Protein AF-A0A355RWE9-F1 (afdb_monomer_lite)

Structure (mmCIF, N/CA/C/O backbone):
data_AF-A0A355RWE9-F1
#
_entry.id   AF-A0A355RWE9-F1
#
loop_
_atom_site.group_PDB
_atom_site.id
_atom_site.type_symbol
_atom_site.label_atom_id
_atom_site.label_alt_id
_atom_site.label_comp_id
_atom_site.label_asym_id
_atom_site.label_entity_id
_atom_site.label_seq_id
_atom_site.pdbx_PDB_ins_code
_atom_site.Cartn_x
_atom_site.Cartn_y
_atom_site.Cartn_z
_atom_site.occupancy
_atom_site.B_iso_or_equiv
_atom_site.auth_seq_id
_atom_site.auth_comp_id
_atom_site.auth_asym_id
_atom_site.auth_atom_id
_atom_site.pdbx_PDB_model_num
ATOM 1 N N . GLN A 1 1 ? -22.982 4.321 37.947 1.00 62.34 1 GLN A N 1
ATOM 2 C CA . GLN A 1 1 ? -22.614 5.176 36.801 1.00 62.34 1 GLN A CA 1
ATOM 3 C C . GLN A 1 1 ? -21.480 4.462 36.087 1.00 62.34 1 GLN A C 1
ATOM 5 O O . GLN A 1 1 ? -20.510 4.144 36.759 1.00 62.34 1 GLN A O 1
ATOM 10 N N . ASN A 1 2 ? -21.630 4.118 34.805 1.00 77.31 2 ASN A N 1
ATOM 11 C CA . ASN A 1 2 ? -20.510 3.572 34.035 1.00 77.31 2 ASN A CA 1
ATOM 12 C C . ASN A 1 2 ? -19.628 4.742 33.601 1.00 77.31 2 ASN A C 1
ATOM 14 O O . ASN A 1 2 ? -20.087 5.610 32.865 1.00 77.31 2 ASN A O 1
ATOM 18 N N . GLU A 1 3 ? -18.401 4.775 34.104 1.00 88.25 3 GLU A N 1
ATOM 19 C CA . GLU A 1 3 ? -17.363 5.699 33.659 1.00 88.25 3 GLU A CA 1
ATOM 20 C C . GLU A 1 3 ? -16.560 5.011 32.543 1.00 88.25 3 GLU A C 1
ATOM 22 O O . GLU A 1 3 ? -16.164 3.854 32.691 1.00 88.25 3 GLU A O 1
ATOM 27 N N . GLU A 1 4 ? -16.338 5.702 31.426 1.00 90.19 4 GLU A N 1
ATOM 28 C CA . GLU A 1 4 ? -15.515 5.231 30.307 1.00 90.19 4 GLU A CA 1
ATOM 29 C C . GLU A 1 4 ? -14.247 6.087 30.213 1.00 90.19 4 GLU A C 1
ATOM 31 O O . GLU A 1 4 ? -14.297 7.307 30.386 1.00 90.19 4 GLU A O 1
ATOM 36 N N . LYS A 1 5 ? -13.099 5.452 29.948 1.00 91.44 5 LYS A N 1
ATOM 37 C CA . LYS A 1 5 ? -11.810 6.128 29.751 1.00 91.44 5 LYS A CA 1
ATOM 38 C C . LYS A 1 5 ? -11.164 5.652 28.459 1.00 91.44 5 LYS A C 1
ATOM 40 O O . LYS A 1 5 ? -11.049 4.452 28.230 1.00 91.44 5 LYS A O 1
ATOM 45 N N . VAL A 1 6 ? -10.687 6.603 27.661 1.00 90.81 6 VAL A N 1
ATOM 46 C CA . VAL A 1 6 ? -9.938 6.345 26.427 1.00 90.81 6 VAL A CA 1
ATOM 47 C C . VAL A 1 6 ? -8.463 6.626 26.681 1.00 90.81 6 VAL A C 1
ATOM 49 O O . VAL A 1 6 ? -8.103 7.696 27.169 1.00 90.81 6 VAL A O 1
ATOM 52 N N . ILE A 1 7 ? -7.610 5.659 26.352 1.00 92.00 7 ILE A N 1
ATOM 53 C CA . ILE A 1 7 ? -6.153 5.775 26.455 1.00 92.00 7 ILE A CA 1
ATOM 54 C C . ILE A 1 7 ? -5.575 5.621 25.053 1.00 92.00 7 ILE A C 1
ATOM 56 O O . ILE A 1 7 ? -5.914 4.678 24.340 1.00 92.00 7 ILE A O 1
ATOM 60 N N . VAL A 1 8 ? -4.693 6.541 24.665 1.00 91.81 8 VAL A N 1
ATOM 61 C CA . VAL A 1 8 ? -4.030 6.534 23.359 1.00 91.81 8 VAL A CA 1
ATOM 62 C C . VAL A 1 8 ? -2.549 6.240 23.549 1.00 91.81 8 VAL A C 1
ATOM 64 O O . VAL A 1 8 ? -1.860 6.938 24.292 1.00 91.81 8 VAL A O 1
ATOM 67 N N . PHE A 1 9 ? -2.055 5.244 22.818 1.00 91.75 9 PHE A N 1
ATOM 68 C CA . PHE A 1 9 ? -0.630 4.978 22.650 1.00 91.75 9 PHE A CA 1
ATOM 69 C C . PHE A 1 9 ? -0.223 5.379 21.233 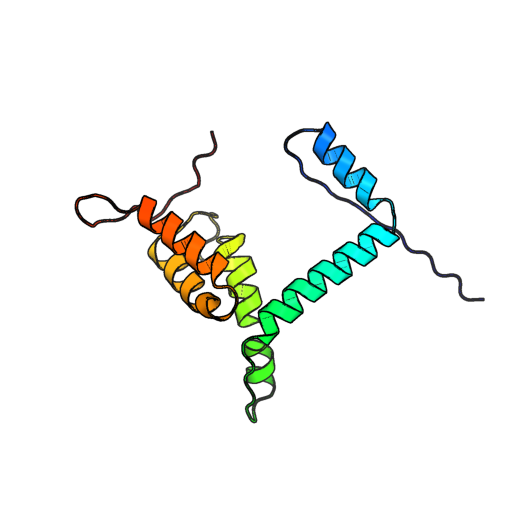1.00 91.75 9 PHE A C 1
ATOM 71 O O . PHE A 1 9 ? -0.932 5.068 20.276 1.00 91.75 9 PHE A O 1
ATOM 78 N N . THR A 1 10 ? 0.901 6.081 21.094 1.00 91.88 10 THR A N 1
ATOM 79 C CA . THR A 1 10 ? 1.401 6.550 19.796 1.00 91.88 10 THR A CA 1
ATOM 80 C C . THR A 1 10 ? 2.812 6.035 19.558 1.00 91.88 10 THR A C 1
ATOM 82 O O . THR A 1 10 ? 3.631 5.985 20.473 1.00 91.88 10 THR A O 1
ATOM 85 N N . ILE A 1 11 ? 3.071 5.640 18.316 1.00 93.44 11 ILE A N 1
ATOM 86 C CA . ILE A 1 11 ? 4.399 5.339 17.784 1.00 93.44 11 ILE A CA 1
ATOM 87 C C . ILE A 1 11 ? 4.518 6.178 16.514 1.00 93.44 11 ILE A C 1
ATOM 89 O O . ILE A 1 11 ? 3.585 6.197 15.707 1.00 93.44 11 ILE A O 1
ATOM 93 N N . SER A 1 12 ? 5.619 6.905 16.361 1.00 94.31 12 SER A N 1
ATOM 94 C CA . SER A 1 12 ? 5.852 7.788 15.221 1.00 94.31 12 SER A CA 1
ATOM 95 C C . SER A 1 12 ? 7.229 7.559 14.614 1.00 94.31 12 SER A C 1
ATOM 97 O O . SER A 1 12 ? 8.181 7.185 15.294 1.00 94.31 12 SER A O 1
ATOM 99 N N . GLU A 1 13 ? 7.308 7.818 13.316 1.00 94.88 13 GLU A N 1
ATOM 100 C CA . GLU A 1 13 ? 8.525 7.825 12.516 1.00 94.88 13 GLU A CA 1
ATOM 101 C C . GLU A 1 13 ? 8.575 9.165 11.775 1.00 94.88 13 GLU A C 1
ATOM 103 O O . GLU A 1 13 ? 7.540 9.678 11.339 1.00 94.88 13 GLU A O 1
ATOM 108 N N . GLY A 1 14 ? 9.760 9.757 11.680 1.00 94.44 14 GLY A N 1
ATOM 109 C CA . GLY A 1 14 ? 10.005 11.020 10.995 1.00 94.44 14 GLY A CA 1
ATOM 110 C C . GLY A 1 14 ? 11.438 11.063 10.480 1.00 94.44 14 GLY A C 1
ATOM 111 O O . GLY A 1 14 ? 12.258 10.232 10.863 1.00 94.44 14 GLY A O 1
ATOM 112 N N . GLU A 1 15 ? 11.736 12.031 9.619 1.00 95.00 15 GLU A N 1
ATOM 113 C CA . GLU A 1 15 ? 13.079 12.221 9.048 1.00 95.00 15 GLU A CA 1
ATOM 114 C C . GLU A 1 15 ? 14.131 12.543 10.126 1.00 95.00 15 GLU A C 1
ATOM 116 O O . GLU A 1 15 ? 15.318 12.287 9.946 1.00 95.00 15 GLU A O 1
ATOM 121 N N . ASP A 1 16 ? 13.686 13.088 11.261 1.00 96.75 16 ASP A N 1
ATOM 122 C CA . ASP A 1 16 ? 14.499 13.409 12.427 1.00 96.75 16 ASP A CA 1
ATOM 123 C C . ASP A 1 16 ? 13.694 13.278 13.738 1.00 96.75 16 ASP A C 1
ATOM 125 O O . ASP A 1 16 ? 12.470 13.109 13.755 1.00 96.75 16 ASP A O 1
ATOM 129 N N . GLU A 1 17 ? 14.381 13.386 14.877 1.00 96.88 17 GLU A N 1
ATOM 130 C CA . GLU A 1 17 ? 13.757 13.301 16.205 1.00 96.88 17 GLU A CA 1
ATOM 131 C C . GLU A 1 17 ? 12.666 14.365 16.407 1.00 96.88 17 GLU A C 1
ATOM 133 O O . GLU A 1 17 ? 11.637 14.118 17.046 1.00 96.88 17 GLU A O 1
ATOM 138 N N . LYS A 1 18 ? 12.865 15.559 15.838 1.00 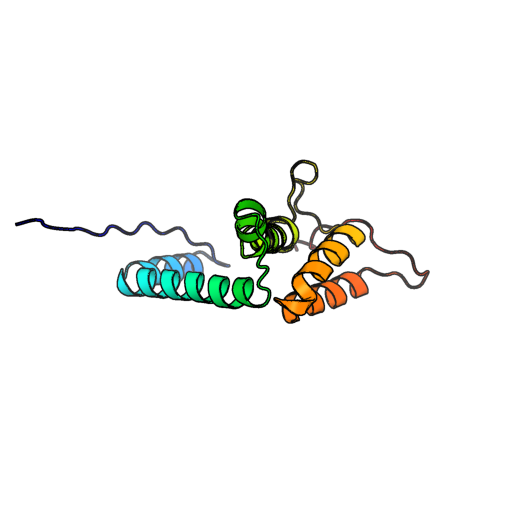97.44 18 LYS A N 1
ATOM 139 C CA . LYS A 1 18 ? 11.949 16.689 15.989 1.00 97.44 18 LYS A CA 1
ATOM 140 C C . LYS A 1 18 ? 10.619 16.424 15.283 1.00 97.44 18 LYS A C 1
ATOM 142 O O . LYS A 1 18 ? 9.561 16.668 15.866 1.00 97.44 18 LYS A O 1
ATOM 147 N N . SER A 1 19 ? 10.656 15.923 14.054 1.00 96.69 19 SER A N 1
ATOM 148 C CA . SER A 1 19 ? 9.480 15.569 13.256 1.00 96.69 19 SER A CA 1
ATOM 149 C C . SER A 1 19 ? 8.752 14.354 13.832 1.00 96.69 19 SER A C 1
ATOM 151 O O . SER A 1 19 ? 7.526 14.399 13.975 1.00 96.69 19 SER A O 1
ATOM 153 N N . ALA A 1 20 ? 9.483 13.327 14.278 1.00 96.38 20 ALA A N 1
ATOM 154 C CA . ALA A 1 20 ? 8.903 12.181 14.978 1.00 96.38 20 ALA A CA 1
ATOM 155 C C . ALA A 1 20 ? 8.185 12.611 16.273 1.00 96.38 20 ALA A C 1
ATOM 157 O O . ALA A 1 20 ? 7.036 12.224 16.515 1.00 96.38 20 ALA A O 1
ATOM 158 N N . SER A 1 21 ? 8.810 13.480 17.073 1.00 95.75 21 SER A N 1
ATOM 159 C CA . SER A 1 21 ? 8.220 14.018 18.306 1.00 95.75 21 SER A CA 1
ATOM 160 C C . SER A 1 21 ? 6.992 14.885 18.031 1.00 95.75 21 SER A C 1
ATOM 162 O O . SER A 1 21 ? 5.978 14.765 18.720 1.00 95.75 21 SER A O 1
ATOM 164 N N . ALA A 1 22 ? 7.036 15.733 16.998 1.00 95.56 22 ALA A N 1
ATOM 165 C CA . ALA A 1 22 ? 5.897 16.557 16.599 1.00 95.56 22 ALA A CA 1
ATOM 166 C C . ALA A 1 22 ? 4.680 15.701 16.198 1.00 95.56 22 ALA A C 1
ATOM 168 O O . ALA A 1 22 ? 3.549 16.024 16.574 1.00 95.56 22 ALA A O 1
ATOM 169 N N . LEU A 1 23 ? 4.904 14.585 15.493 1.00 94.94 23 LEU A N 1
ATOM 170 C CA . LEU A 1 23 ? 3.853 13.622 15.155 1.00 94.94 23 LEU A CA 1
ATOM 171 C C . LEU A 1 23 ? 3.260 12.960 16.403 1.00 94.94 23 LEU A C 1
ATOM 173 O O . LEU A 1 23 ? 2.037 12.934 16.544 1.00 94.94 23 LEU A O 1
ATOM 177 N N . ALA A 1 24 ? 4.095 12.484 17.331 1.00 94.00 24 ALA A N 1
ATOM 178 C CA . ALA A 1 24 ? 3.617 11.893 18.583 1.00 94.00 24 ALA A CA 1
ATOM 179 C C . ALA A 1 24 ? 2.770 12.892 19.389 1.00 94.00 24 ALA A C 1
ATOM 181 O O . ALA A 1 24 ? 1.680 12.558 19.852 1.00 94.00 24 ALA A O 1
ATOM 182 N N . LEU A 1 25 ? 3.225 14.148 19.497 1.00 93.75 25 LEU A N 1
ATOM 183 C CA . LEU A 1 25 ? 2.508 15.212 20.204 1.00 93.75 25 LEU A CA 1
ATOM 184 C C . LEU A 1 25 ? 1.152 15.535 19.567 1.00 93.75 25 LEU A C 1
ATOM 186 O O . LEU A 1 25 ? 0.173 15.693 20.296 1.00 93.75 25 LEU A O 1
ATOM 190 N N . LYS A 1 26 ? 1.068 15.584 18.231 1.00 93.44 26 LYS A N 1
ATOM 191 C CA . LYS A 1 26 ? -0.190 15.811 17.501 1.00 93.44 26 LYS A CA 1
ATOM 192 C C . LYS A 1 26 ? -1.265 14.785 17.874 1.00 93.44 26 LYS A C 1
ATOM 194 O O . LYS A 1 26 ? -2.426 15.153 18.029 1.00 93.44 26 LYS A O 1
ATOM 199 N N . TYR A 1 27 ? -0.888 13.517 18.025 1.00 94.31 27 TYR A N 1
ATOM 200 C CA . TYR A 1 27 ? -1.818 12.420 18.311 1.00 94.31 27 TYR A CA 1
ATOM 201 C C . TYR A 1 27 ? -2.009 12.131 19.808 1.00 94.31 27 TYR A C 1
ATOM 203 O O . TYR A 1 27 ? -2.630 11.135 20.163 1.00 94.31 27 TYR A O 1
ATOM 211 N N . ARG A 1 28 ? -1.545 13.016 20.704 1.00 89.31 28 ARG A N 1
ATOM 212 C CA . ARG A 1 28 ? -1.937 12.981 22.128 1.00 89.31 28 ARG A CA 1
ATOM 213 C C . ARG A 1 28 ? -3.389 13.394 22.354 1.00 89.31 28 ARG A C 1
ATOM 215 O O . ARG A 1 28 ? -3.961 13.068 23.390 1.00 89.31 28 ARG A O 1
ATOM 222 N N . ASP A 1 29 ? -3.962 14.135 21.414 1.00 91.81 29 ASP A N 1
ATOM 223 C CA . ASP A 1 29 ? -5.360 14.541 21.436 1.00 91.81 29 ASP A CA 1
ATOM 224 C C . ASP A 1 29 ? -6.245 13.419 20.872 1.00 91.81 29 ASP A C 1
ATOM 226 O O . ASP A 1 29 ? -6.140 13.059 19.695 1.00 91.81 29 ASP A O 1
ATOM 230 N N . VAL A 1 30 ? -7.144 12.891 21.710 1.00 93.69 30 VAL A N 1
ATOM 231 C CA . VAL A 1 30 ? -8.112 11.841 21.343 1.00 93.69 30 VAL A CA 1
ATOM 232 C C . VAL A 1 30 ? -8.944 12.260 20.130 1.00 93.69 30 VAL A C 1
ATOM 234 O O . VAL A 1 30 ? -9.215 11.437 19.258 1.00 93.69 30 VAL A O 1
ATOM 237 N N . TYR A 1 31 ? -9.278 13.548 20.003 1.00 94.31 31 TYR A N 1
ATOM 238 C CA . TYR A 1 31 ? -10.011 14.043 18.842 1.00 94.31 31 TYR A CA 1
ATOM 239 C C . TYR A 1 31 ? -9.225 13.853 17.535 1.00 94.31 31 TYR A C 1
ATOM 241 O O . TYR A 1 31 ? -9.804 13.482 16.510 1.00 94.31 31 TYR A O 1
ATOM 249 N N . GLN A 1 32 ? -7.903 14.061 17.551 1.00 95.69 32 GLN A N 1
ATOM 250 C CA . GLN A 1 32 ? -7.056 13.861 16.368 1.00 95.69 32 GLN A CA 1
ATOM 251 C C . GLN A 1 32 ? -6.945 12.383 15.992 1.00 95.69 32 GLN A C 1
ATOM 253 O O . GLN A 1 32 ? -6.927 12.056 14.804 1.00 95.69 32 GLN A O 1
ATOM 258 N N . VAL A 1 33 ? -6.908 11.493 16.985 1.00 95.75 33 VAL A N 1
ATOM 259 C CA . VAL A 1 33 ? -6.884 10.038 16.778 1.00 95.75 33 VAL A CA 1
ATOM 260 C C . VAL A 1 33 ? -8.188 9.568 16.142 1.00 95.75 33 VAL A C 1
ATOM 262 O O . VAL A 1 33 ? -8.166 8.920 15.096 1.00 95.75 33 VAL A O 1
ATOM 265 N N . ASP A 1 34 ? -9.326 9.971 16.705 1.00 95.56 34 ASP A N 1
ATOM 266 C CA . ASP A 1 34 ? -10.647 9.630 16.176 1.00 95.56 34 ASP A CA 1
ATOM 267 C C . ASP A 1 34 ? -10.854 10.174 14.766 1.00 95.56 34 ASP A C 1
ATOM 269 O O . ASP A 1 34 ? -11.436 9.515 13.896 1.00 95.56 34 ASP A O 1
ATOM 273 N N . ARG A 1 35 ? -10.366 11.389 14.506 1.00 97.25 35 ARG A N 1
ATOM 274 C CA . ARG A 1 35 ? -10.388 11.978 13.170 1.00 97.25 35 ARG A CA 1
ATOM 275 C C . ARG A 1 35 ? -9.545 11.161 12.188 1.00 97.25 35 ARG A C 1
ATOM 277 O O . ARG A 1 35 ? -10.074 10.778 11.148 1.00 97.25 35 ARG A O 1
ATOM 284 N N . ALA A 1 36 ? -8.298 10.830 12.524 1.00 96.50 36 ALA A N 1
ATOM 285 C CA . ALA A 1 36 ? -7.421 10.037 11.659 1.00 96.50 36 ALA A CA 1
ATOM 286 C C . ALA A 1 36 ? -7.961 8.620 11.408 1.00 96.50 36 ALA A C 1
ATOM 288 O O . ALA A 1 36 ? -7.876 8.110 10.288 1.00 96.50 36 ALA A O 1
ATOM 289 N N . LEU A 1 37 ? -8.588 7.998 12.410 1.00 96.75 37 LEU A N 1
ATOM 290 C CA . LEU A 1 37 ? -9.245 6.704 12.246 1.00 96.75 37 LEU A CA 1
ATOM 291 C C . LEU A 1 37 ? -10.439 6.801 11.288 1.00 96.75 37 LEU A C 1
ATOM 293 O O . LEU A 1 37 ? -10.615 5.936 10.427 1.00 96.75 37 LEU A O 1
ATOM 297 N N . ARG A 1 38 ? -11.258 7.854 11.408 1.00 98.31 38 ARG A N 1
ATOM 298 C CA . ARG A 1 38 ? -12.375 8.102 10.482 1.00 98.31 38 ARG A CA 1
ATOM 299 C C . ARG A 1 38 ? -11.890 8.367 9.063 1.00 98.31 38 ARG A C 1
ATOM 301 O O . ARG A 1 38 ? -12.451 7.787 8.139 1.00 98.31 38 ARG A O 1
ATOM 308 N N . GLU A 1 39 ? -10.855 9.185 8.893 1.00 98.44 39 GLU A N 1
ATOM 309 C CA . GLU A 1 39 ? -10.232 9.466 7.595 1.00 98.44 39 GLU A CA 1
ATOM 310 C C . GLU A 1 39 ? -9.689 8.177 6.959 1.00 98.44 39 GLU A C 1
ATOM 312 O O . GLU A 1 39 ? -10.013 7.881 5.812 1.00 98.44 39 GLU A O 1
ATOM 317 N N . THR A 1 40 ? -8.978 7.345 7.726 1.00 97.62 40 THR A N 1
ATOM 318 C CA . THR A 1 40 ? -8.453 6.046 7.264 1.00 97.62 40 THR A CA 1
ATOM 319 C C . THR A 1 40 ? -9.574 5.099 6.831 1.00 97.62 40 THR A C 1
ATOM 321 O O . THR A 1 40 ? -9.527 4.514 5.748 1.00 97.62 40 THR A O 1
ATOM 324 N N . LYS A 1 41 ? -10.633 4.970 7.641 1.00 97.94 41 LYS A N 1
ATOM 325 C CA . LYS A 1 41 ? -11.816 4.169 7.282 1.00 97.94 41 LYS A CA 1
ATOM 326 C C . LYS A 1 41 ? -12.535 4.735 6.056 1.00 97.94 41 LYS A C 1
ATOM 328 O O . LYS A 1 41 ? -13.060 3.971 5.252 1.00 97.94 41 LYS A O 1
ATOM 333 N N . GLY A 1 42 ? -12.601 6.059 5.930 1.00 98.25 42 GLY A N 1
ATOM 334 C CA . GLY A 1 42 ? -13.188 6.754 4.786 1.00 98.25 42 GLY A CA 1
ATOM 335 C C . GLY A 1 42 ? -12.422 6.469 3.500 1.00 98.25 42 GLY A C 1
ATOM 336 O O . GLY A 1 42 ? -13.030 6.057 2.517 1.00 98.25 42 GLY A O 1
ATOM 337 N N . PHE A 1 43 ? -11.094 6.595 3.540 1.00 97.31 43 PHE A N 1
ATOM 338 C CA . PHE A 1 43 ? -10.202 6.260 2.434 1.00 97.31 43 PHE A CA 1
ATOM 339 C C . PHE A 1 43 ? -10.454 4.838 1.922 1.00 97.31 43 PHE A C 1
ATOM 341 O O . PHE A 1 43 ? -10.774 4.658 0.747 1.00 97.31 43 PHE A O 1
ATOM 348 N N . TRP A 1 44 ? -10.403 3.839 2.809 1.00 97.31 44 TRP A N 1
ATOM 349 C CA . TRP A 1 44 ? -10.600 2.445 2.408 1.00 97.31 44 TRP A CA 1
ATOM 350 C C . TRP A 1 44 ? -12.003 2.163 1.897 1.00 97.31 44 TRP A C 1
ATOM 352 O O . TRP A 1 44 ? -12.155 1.447 0.917 1.00 97.31 44 TRP A O 1
ATOM 362 N N . ARG A 1 45 ? -13.034 2.737 2.520 1.00 96.19 45 ARG A N 1
ATOM 363 C CA . ARG A 1 45 ? -14.414 2.567 2.057 1.00 96.19 45 ARG A CA 1
ATOM 364 C C . ARG A 1 45 ? -14.604 3.128 0.654 1.00 96.19 45 ARG A C 1
ATOM 366 O O . ARG A 1 45 ? -15.197 2.459 -0.183 1.00 96.19 45 ARG A O 1
ATOM 373 N N . ASN A 1 46 ? -14.096 4.330 0.396 1.00 95.50 46 ASN A N 1
ATOM 374 C CA . ASN A 1 46 ? -14.211 4.973 -0.909 1.00 95.50 46 ASN A CA 1
ATOM 375 C C . ASN A 1 46 ? -13.451 4.181 -1.974 1.00 95.50 46 ASN A C 1
ATOM 377 O O . ASN A 1 46 ? -13.986 3.948 -3.049 1.00 95.50 46 ASN A O 1
ATOM 381 N N . LEU A 1 47 ? -12.242 3.718 -1.650 1.00 96.00 47 LEU A N 1
ATOM 382 C CA . LEU A 1 47 ? -11.433 2.906 -2.550 1.00 96.00 47 LEU A CA 1
ATOM 383 C C . LEU A 1 47 ? -12.110 1.554 -2.825 1.00 96.00 47 LEU A C 1
ATOM 385 O O . LEU A 1 47 ? -12.406 1.229 -3.963 1.00 96.00 47 LEU A O 1
ATOM 389 N N . LEU A 1 48 ? -12.424 0.764 -1.801 1.00 95.81 48 LEU A N 1
ATOM 390 C CA . LEU A 1 48 ? -12.883 -0.621 -1.975 1.00 95.81 48 LEU A CA 1
ATOM 391 C C . LEU A 1 48 ? -14.325 -0.747 -2.494 1.00 95.81 48 LEU A C 1
ATOM 393 O O . LEU A 1 48 ? -14.723 -1.836 -2.891 1.00 95.81 48 LEU A O 1
ATOM 397 N N . SER A 1 49 ? -15.105 0.338 -2.507 1.00 94.38 49 SER A N 1
ATOM 398 C CA . SER A 1 49 ? -16.492 0.332 -3.001 1.00 94.38 49 SER A CA 1
ATOM 399 C C . SER A 1 49 ? -16.640 0.641 -4.492 1.00 94.38 49 SER A C 1
ATOM 401 O O . SER A 1 49 ? -17.751 0.538 -5.009 1.00 94.38 49 SER A O 1
ATOM 403 N N . VAL A 1 50 ? -15.553 0.985 -5.198 1.00 95.31 50 VAL A N 1
ATOM 404 C CA . VAL A 1 50 ? -15.599 1.298 -6.641 1.00 95.31 50 VAL A CA 1
ATOM 405 C C . VAL A 1 50 ? -16.114 0.112 -7.460 1.00 95.31 50 VAL A C 1
ATOM 407 O O . VAL A 1 50 ? -16.884 0.297 -8.400 1.00 95.31 50 VAL A O 1
ATOM 410 N N . ILE A 1 51 ? -15.704 -1.105 -7.100 1.00 93.56 51 ILE A N 1
ATOM 411 C CA . ILE A 1 51 ? -16.176 -2.342 -7.725 1.00 93.56 51 ILE A CA 1
ATOM 412 C C . ILE A 1 51 ? -17.021 -3.092 -6.704 1.00 93.56 51 ILE A C 1
ATOM 414 O O . ILE A 1 51 ? -16.571 -3.355 -5.590 1.00 93.56 51 ILE A O 1
ATOM 418 N N . HIS A 1 52 ? -18.234 -3.465 -7.104 1.00 95.69 52 HIS A N 1
ATOM 419 C CA . HIS A 1 52 ? -19.135 -4.255 -6.280 1.00 95.69 52 HIS A CA 1
ATOM 420 C C . HIS A 1 52 ? -19.635 -5.476 -7.049 1.00 95.69 52 HIS A C 1
ATOM 422 O O . HIS A 1 52 ? -20.226 -5.364 -8.122 1.00 95.69 52 HIS A O 1
ATOM 428 N N . VAL A 1 53 ? -19.396 -6.648 -6.475 1.00 96.31 53 VAL A N 1
ATOM 429 C CA . VAL A 1 53 ? -19.777 -7.956 -6.995 1.00 96.31 53 VAL A CA 1
ATOM 430 C C . VAL A 1 53 ? -20.911 -8.503 -6.138 1.00 96.31 53 VAL A C 1
ATOM 432 O O . VAL A 1 53 ? -20.798 -8.571 -4.915 1.00 96.31 53 VAL A O 1
ATOM 435 N N . ASN A 1 54 ? -22.001 -8.908 -6.783 1.00 97.94 54 ASN A N 1
ATOM 436 C CA . ASN A 1 54 ? -23.135 -9.534 -6.119 1.00 97.94 54 ASN A CA 1
ATOM 437 C C . ASN A 1 54 ? -23.459 -10.868 -6.792 1.00 97.94 54 ASN A C 1
ATOM 439 O O . ASN A 1 54 ? -23.925 -10.906 -7.931 1.00 97.94 54 ASN A O 1
ATOM 443 N N . THR A 1 55 ? -23.204 -11.953 -6.074 1.00 98.06 55 THR A N 1
ATOM 444 C CA . THR A 1 55 ? -23.491 -13.330 -6.485 1.00 98.06 55 THR A CA 1
ATOM 445 C C . THR A 1 55 ? -24.300 -14.055 -5.403 1.00 98.06 55 THR A C 1
ATOM 447 O O . THR A 1 55 ? -24.369 -13.565 -4.272 1.00 98.06 55 THR A O 1
ATOM 450 N N . PRO A 1 56 ? -24.888 -15.232 -5.696 1.00 98.50 56 PRO A N 1
ATOM 451 C CA . PRO A 1 56 ? -25.512 -16.073 -4.671 1.00 98.50 56 PRO A CA 1
ATOM 452 C C . PRO A 1 56 ? -24.543 -16.574 -3.582 1.00 98.50 56 PRO A C 1
ATOM 454 O O . PRO A 1 56 ? -24.997 -16.992 -2.520 1.00 98.50 56 PRO A O 1
ATOM 457 N N . ASP A 1 57 ? -23.229 -16.538 -3.827 1.00 98.31 57 ASP A N 1
ATOM 458 C CA . ASP A 1 57 ? -22.204 -16.928 -2.859 1.00 98.31 57 ASP A CA 1
ATOM 459 C C . ASP A 1 57 ? -21.755 -15.713 -2.028 1.00 98.31 57 ASP A C 1
ATOM 461 O O . ASP A 1 57 ? -21.072 -14.800 -2.502 1.00 98.31 57 ASP A O 1
ATOM 465 N N . ILE A 1 58 ? -22.133 -15.711 -0.748 1.00 97.19 58 ILE A N 1
ATOM 466 C CA . ILE A 1 58 ? -21.807 -14.633 0.195 1.00 97.19 58 ILE A CA 1
ATOM 467 C C . ILE A 1 58 ? -20.296 -14.556 0.450 1.00 97.19 58 ILE A C 1
ATOM 469 O O . ILE A 1 58 ? -19.753 -13.456 0.574 1.00 97.19 58 ILE A O 1
ATOM 473 N N . SER A 1 59 ? -19.604 -15.695 0.512 1.00 97.38 59 SER A N 1
ATOM 474 C CA . SER A 1 59 ? -18.162 -15.742 0.756 1.00 97.38 59 SER A CA 1
ATOM 475 C C . SER A 1 59 ? -17.390 -15.122 -0.403 1.00 97.38 59 SER A C 1
ATOM 477 O O . SER A 1 59 ? -16.466 -14.341 -0.164 1.00 97.38 59 SER A O 1
ATOM 479 N N . LEU A 1 60 ? -17.808 -15.389 -1.645 1.00 97.44 60 LEU A N 1
ATOM 480 C CA . LEU A 1 60 ? -17.228 -14.741 -2.820 1.00 97.44 60 LEU A CA 1
ATOM 481 C C . LEU A 1 60 ? -17.403 -13.221 -2.749 1.00 97.44 60 LEU A C 1
ATOM 483 O O . LEU A 1 60 ? -16.418 -12.492 -2.862 1.00 97.44 60 LEU A O 1
ATOM 487 N N . ASN A 1 61 ? -18.625 -12.752 -2.475 1.00 97.31 61 ASN A N 1
ATOM 488 C CA . ASN A 1 61 ? -18.919 -11.321 -2.371 1.00 97.31 61 ASN A CA 1
ATOM 489 C C . ASN A 1 61 ? -18.058 -10.644 -1.285 1.00 97.31 61 ASN A C 1
ATOM 491 O O . ASN A 1 61 ? -17.546 -9.546 -1.496 1.00 97.31 61 ASN A O 1
ATOM 495 N N . MET A 1 62 ? -17.862 -11.292 -0.128 1.00 94.94 62 MET A N 1
ATOM 496 C CA . MET A 1 62 ? -17.025 -10.761 0.957 1.00 94.94 62 MET A CA 1
ATOM 497 C C . MET A 1 62 ? -15.550 -10.631 0.560 1.00 94.94 62 MET A C 1
ATOM 499 O O . MET A 1 62 ? -14.899 -9.654 0.936 1.00 94.94 62 MET A O 1
ATOM 503 N N . LEU A 1 63 ? -15.013 -11.601 -0.184 1.00 97.00 63 LEU A N 1
ATOM 504 C CA . LEU A 1 63 ? -13.627 -11.560 -0.648 1.00 97.00 63 LEU A CA 1
ATOM 505 C C . LEU A 1 63 ? -13.424 -10.464 -1.698 1.00 97.00 63 LEU A C 1
ATOM 507 O O . LEU A 1 63 ? -12.491 -9.665 -1.586 1.00 97.00 63 LEU A O 1
ATOM 511 N N . THR A 1 64 ? -14.300 -10.399 -2.701 1.00 95.38 64 THR A N 1
ATOM 512 C CA . THR A 1 64 ? -14.149 -9.478 -3.835 1.00 95.38 64 THR A CA 1
ATOM 513 C C . THR A 1 64 ? -14.454 -8.028 -3.474 1.00 95.38 64 THR A C 1
ATOM 515 O O . THR A 1 64 ? -13.771 -7.137 -3.967 1.00 95.38 64 THR A O 1
ATOM 518 N N . ASN A 1 65 ? -15.416 -7.775 -2.580 1.00 95.62 65 ASN A N 1
ATOM 519 C CA . ASN A 1 65 ? -15.865 -6.417 -2.228 1.00 95.62 65 ASN A CA 1
ATOM 520 C C . ASN A 1 65 ? -15.053 -5.776 -1.091 1.00 95.62 65 ASN A C 1
ATOM 522 O O . ASN A 1 65 ? -15.523 -4.857 -0.420 1.00 95.62 65 ASN A O 1
ATOM 526 N N . GLY A 1 66 ? -13.846 -6.278 -0.833 1.00 92.38 66 GLY A N 1
ATOM 527 C CA . GLY A 1 66 ? -12.965 -5.694 0.169 1.00 92.38 66 GLY A CA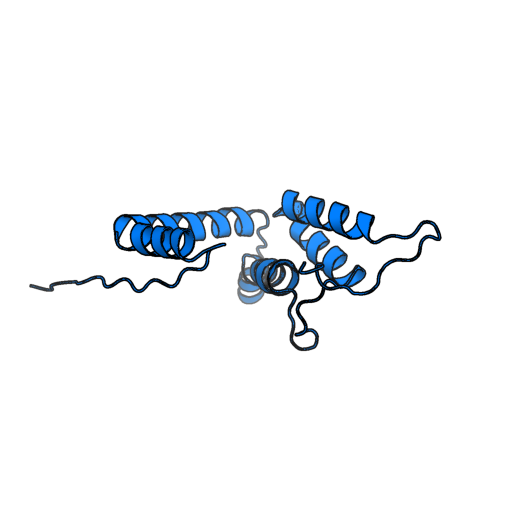 1
ATOM 528 C C . GLY A 1 66 ? -11.609 -6.374 0.242 1.00 92.38 66 GLY A C 1
ATOM 529 O O . GLY A 1 66 ? -10.596 -5.775 -0.117 1.00 92.38 66 GLY A O 1
ATOM 530 N N . TRP A 1 67 ? -11.582 -7.624 0.706 1.00 95.44 67 TRP A N 1
ATOM 531 C CA . TRP A 1 67 ? -10.345 -8.278 1.140 1.00 95.44 67 TRP A CA 1
ATOM 532 C C . TRP A 1 67 ? -9.297 -8.437 0.043 1.00 95.44 67 TRP A C 1
ATOM 534 O O . TRP A 1 67 ? -8.133 -8.127 0.288 1.00 95.44 67 TRP A O 1
ATOM 544 N N . LEU A 1 68 ? -9.687 -8.879 -1.156 1.00 95.44 68 LEU A N 1
ATOM 545 C CA . LEU A 1 68 ? -8.725 -9.142 -2.230 1.00 95.44 68 LEU A CA 1
ATOM 546 C C . LEU A 1 68 ? -8.003 -7.862 -2.664 1.00 95.44 68 LEU A C 1
ATOM 548 O O . LEU A 1 68 ? -6.776 -7.832 -2.691 1.00 95.44 68 LEU A O 1
ATOM 552 N N . MET A 1 69 ? -8.741 -6.777 -2.916 1.00 96.31 69 MET A N 1
ATOM 553 C CA . MET A 1 69 ? -8.136 -5.503 -3.321 1.00 96.31 69 MET A CA 1
ATOM 554 C C . MET A 1 69 ? -7.334 -4.855 -2.185 1.00 96.31 69 MET A C 1
ATOM 556 O O . MET A 1 69 ? -6.241 -4.336 -2.415 1.00 96.31 69 MET A O 1
ATOM 560 N N . TYR A 1 70 ? -7.839 -4.927 -0.947 1.00 96.19 70 TYR A N 1
ATOM 561 C CA . TYR A 1 70 ? -7.109 -4.461 0.232 1.00 96.19 70 TYR A CA 1
ATOM 562 C C . TYR A 1 70 ? -5.760 -5.180 0.370 1.00 96.19 70 TYR A C 1
ATOM 564 O O . TYR A 1 70 ? -4.726 -4.533 0.537 1.00 96.19 70 TYR A O 1
ATOM 572 N N . GLN A 1 71 ? -5.750 -6.509 0.239 1.00 95.06 71 GLN A N 1
ATOM 573 C CA . GLN A 1 71 ? -4.536 -7.317 0.318 1.00 95.06 71 GLN A CA 1
ATOM 574 C C . GLN A 1 71 ? -3.566 -7.007 -0.829 1.00 95.06 71 GLN A C 1
ATOM 576 O O . GLN A 1 71 ? -2.368 -6.867 -0.579 1.00 95.06 71 GLN A O 1
ATOM 581 N N . THR A 1 72 ? -4.051 -6.858 -2.065 1.00 95.00 72 THR A N 1
ATOM 582 C CA . THR A 1 72 ? -3.202 -6.470 -3.202 1.00 95.00 72 THR A CA 1
ATOM 583 C C . THR A 1 72 ? -2.501 -5.139 -2.930 1.00 95.00 72 THR A C 1
ATOM 585 O O . THR A 1 72 ? -1.283 -5.042 -3.064 1.00 95.00 72 THR A O 1
ATOM 588 N N . ILE A 1 73 ? -3.223 -4.119 -2.463 1.00 95.81 73 ILE A N 1
ATOM 589 C CA . ILE A 1 73 ? -2.621 -2.806 -2.200 1.00 95.81 73 ILE A CA 1
ATOM 590 C C . ILE A 1 73 ? -1.653 -2.867 -1.012 1.00 95.81 73 ILE A C 1
ATOM 592 O O . ILE A 1 73 ? -0.484 -2.503 -1.154 1.00 95.81 73 ILE A O 1
ATOM 596 N N . CYS A 1 74 ? -2.106 -3.352 0.145 1.00 95.31 74 CYS A N 1
ATOM 597 C CA . CYS A 1 74 ? -1.306 -3.340 1.369 1.00 95.31 74 CYS A CA 1
ATOM 598 C C . CYS A 1 74 ? -0.084 -4.255 1.278 1.00 95.31 74 CYS A C 1
ATOM 600 O O . CYS A 1 74 ? 1.023 -3.838 1.609 1.00 95.31 74 CYS A O 1
ATOM 602 N N . CYS A 1 75 ? -0.261 -5.501 0.840 1.00 93.88 75 CYS A N 1
ATOM 603 C CA . CYS A 1 75 ? 0.814 -6.488 0.868 1.00 93.88 75 CYS A CA 1
ATOM 604 C C . CYS A 1 75 ? 1.693 -6.397 -0.376 1.00 93.88 75 CYS A C 1
ATOM 606 O O . CYS A 1 75 ? 2.914 -6.356 -0.254 1.00 93.88 75 CYS A O 1
ATOM 608 N N . ARG A 1 76 ? 1.089 -6.356 -1.570 1.00 93.12 76 ARG A N 1
ATOM 609 C CA . ARG A 1 76 ? 1.836 -6.506 -2.827 1.00 93.12 76 ARG A CA 1
ATOM 610 C C . ARG A 1 76 ? 2.446 -5.198 -3.310 1.00 93.12 76 ARG A C 1
ATOM 612 O O . ARG A 1 76 ? 3.597 -5.196 -3.732 1.00 93.12 76 ARG A O 1
ATOM 619 N N . LEU A 1 77 ? 1.710 -4.092 -3.201 1.00 93.56 77 LEU A N 1
ATOM 620 C CA . LEU A 1 77 ? 2.169 -2.792 -3.698 1.00 93.56 77 LEU A CA 1
ATOM 621 C C . LEU A 1 77 ? 2.931 -1.992 -2.635 1.00 93.56 77 LEU A C 1
ATOM 623 O O . LEU A 1 77 ? 4.026 -1.514 -2.916 1.00 93.56 77 LEU A O 1
ATOM 627 N N . TRP A 1 78 ? 2.394 -1.852 -1.419 1.00 93.75 78 TRP A N 1
ATOM 628 C CA . TRP A 1 78 ? 3.059 -1.082 -0.356 1.00 93.75 78 TRP A CA 1
ATOM 629 C C . TRP A 1 78 ? 4.092 -1.908 0.406 1.00 93.75 78 TRP A C 1
ATOM 631 O O . TRP A 1 78 ? 5.258 -1.526 0.489 1.00 93.75 78 TRP A O 1
ATOM 641 N N . GLY A 1 79 ? 3.679 -3.064 0.927 1.00 92.12 79 GLY A N 1
ATOM 642 C CA . GLY A 1 79 ? 4.560 -3.963 1.671 1.00 92.12 79 GLY A CA 1
ATOM 643 C C . GLY A 1 79 ? 5.596 -4.661 0.794 1.00 92.12 79 GLY A C 1
ATOM 644 O O . GLY A 1 79 ? 6.644 -5.056 1.297 1.00 92.12 79 GLY A O 1
ATOM 645 N N . ARG A 1 80 ? 5.314 -4.805 -0.511 1.00 92.44 80 ARG A N 1
ATOM 646 C CA . ARG A 1 80 ? 6.145 -5.538 -1.484 1.00 92.44 80 ARG A CA 1
ATOM 647 C C . ARG A 1 80 ? 6.531 -6.920 -0.956 1.00 92.44 80 ARG A C 1
ATOM 649 O O . ARG A 1 80 ? 7.673 -7.362 -1.074 1.00 92.44 80 ARG A O 1
ATOM 656 N N . SER A 1 81 ? 5.551 -7.557 -0.315 1.00 89.19 81 SER A N 1
ATOM 657 C CA . SER A 1 81 ? 5.715 -8.789 0.435 1.00 89.19 81 SER A CA 1
ATOM 658 C C . SER A 1 81 ? 4.623 -9.807 0.108 1.00 89.19 81 SER A C 1
ATOM 660 O O . SER A 1 81 ? 3.451 -9.468 -0.075 1.00 89.19 81 SER A O 1
ATOM 662 N N . ALA A 1 82 ? 5.009 -11.074 0.029 1.00 83.00 82 ALA A N 1
ATOM 663 C CA . ALA A 1 82 ? 4.120 -12.230 0.007 1.00 83.00 82 ALA A CA 1
ATOM 664 C C . ALA A 1 82 ? 4.843 -13.446 0.590 1.00 83.00 82 ALA A C 1
ATOM 666 O O . ALA A 1 82 ? 6.041 -13.398 0.847 1.00 83.00 82 ALA A O 1
ATOM 667 N N . PHE A 1 83 ? 4.126 -14.558 0.752 1.00 78.31 83 PHE A N 1
ATOM 668 C CA . PHE A 1 83 ? 4.645 -15.765 1.403 1.00 78.31 83 PHE A CA 1
ATOM 669 C C . PHE A 1 83 ? 5.994 -16.258 0.838 1.00 78.31 83 PHE A C 1
ATOM 671 O O . PHE A 1 83 ? 6.864 -16.663 1.600 1.00 78.31 83 PHE A O 1
ATOM 678 N N . TYR A 1 84 ? 6.193 -16.166 -0.482 1.00 72.25 84 TYR A N 1
ATOM 679 C CA . TYR A 1 84 ? 7.447 -16.533 -1.161 1.00 72.25 84 TYR A CA 1
ATOM 680 C C . TYR A 1 84 ? 8.280 -15.325 -1.621 1.00 72.25 84 TYR A C 1
ATOM 682 O O . TYR A 1 84 ? 9.227 -15.475 -2.386 1.00 72.25 84 TYR A O 1
ATOM 690 N N . GLN A 1 85 ? 7.923 -14.119 -1.182 1.00 69.69 85 GLN A N 1
ATOM 691 C CA . GLN A 1 85 ? 8.525 -12.867 -1.630 1.00 69.69 85 GLN A CA 1
ATOM 692 C C . GLN A 1 85 ? 8.629 -11.897 -0.453 1.00 69.69 85 GLN A C 1
ATOM 694 O O . GLN A 1 85 ? 7.895 -10.925 -0.402 1.00 69.69 85 GLN A O 1
ATOM 699 N N . SER A 1 86 ? 9.514 -12.154 0.508 1.00 75.56 86 SER A N 1
ATOM 700 C CA . SER A 1 86 ? 9.580 -11.371 1.760 1.00 75.56 86 SER A CA 1
ATOM 701 C C . SER A 1 86 ? 10.643 -10.268 1.758 1.00 75.56 86 SER A C 1
ATOM 703 O O . SER A 1 86 ? 10.805 -9.569 2.752 1.00 75.56 86 SER A O 1
ATOM 705 N N . GLY A 1 87 ? 11.397 -10.125 0.663 1.00 81.81 87 GLY A N 1
ATOM 706 C CA . GLY A 1 87 ? 12.557 -9.233 0.602 1.00 81.81 87 GLY A CA 1
ATOM 707 C C . GLY A 1 87 ? 12.217 -7.743 0.510 1.00 81.81 87 GLY A C 1
ATOM 708 O O . GLY A 1 87 ? 13.090 -6.922 0.745 1.00 81.81 87 GLY A O 1
ATOM 709 N N . GLY A 1 88 ? 10.982 -7.364 0.163 1.00 87.81 88 GLY A N 1
ATOM 710 C CA . GLY A 1 88 ? 10.600 -5.953 0.010 1.00 87.81 88 GLY A CA 1
ATOM 711 C C . GLY A 1 88 ? 11.167 -5.273 -1.246 1.00 87.81 88 GLY A C 1
ATOM 712 O O . GLY A 1 88 ? 11.125 -4.048 -1.362 1.00 87.81 88 GLY A O 1
ATOM 713 N N . ALA A 1 89 ? 11.715 -6.045 -2.184 1.00 91.69 89 ALA A N 1
ATOM 714 C CA . ALA A 1 89 ? 12.158 -5.548 -3.479 1.00 91.69 89 ALA A CA 1
ATOM 715 C C . ALA A 1 89 ? 10.970 -5.285 -4.416 1.00 91.69 89 ALA A C 1
ATOM 717 O O . ALA A 1 89 ? 9.906 -5.900 -4.315 1.00 91.69 89 ALA A O 1
ATOM 718 N N . TYR A 1 90 ? 11.179 -4.394 -5.375 1.00 93.62 90 TYR A N 1
ATOM 719 C CA . TYR A 1 90 ? 10.357 -4.317 -6.569 1.00 93.62 90 TYR A CA 1
ATOM 720 C C . TYR A 1 90 ? 10.670 -5.498 -7.486 1.00 93.62 90 TYR A C 1
ATOM 722 O O . TYR A 1 90 ? 11.837 -5.805 -7.717 1.00 93.62 90 TYR A O 1
ATOM 730 N N . GLY A 1 91 ? 9.628 -6.145 -8.002 1.00 93.38 91 GLY A N 1
ATOM 731 C CA . GLY A 1 91 ? 9.727 -7.113 -9.090 1.00 93.38 91 GLY A CA 1
ATOM 732 C C . GLY A 1 91 ? 8.985 -6.557 -10.295 1.00 93.38 91 GLY A C 1
ATOM 733 O O . GLY A 1 91 ? 7.792 -6.270 -10.181 1.00 93.38 91 GLY A O 1
ATOM 734 N N . PHE A 1 92 ? 9.677 -6.413 -11.428 1.00 95.38 92 PHE A N 1
ATOM 735 C CA . PHE A 1 92 ? 9.179 -5.631 -12.562 1.00 95.38 92 PHE A CA 1
ATOM 736 C C . PHE A 1 92 ? 7.804 -6.107 -13.050 1.00 95.38 92 PHE A C 1
ATOM 738 O O . PHE A 1 92 ? 6.845 -5.348 -13.160 1.00 95.38 92 PHE A O 1
ATOM 745 N N . ARG A 1 93 ? 7.703 -7.406 -13.347 1.00 94.69 93 ARG A N 1
ATOM 746 C CA . ARG A 1 93 ? 6.467 -8.016 -13.846 1.00 94.69 93 ARG A CA 1
ATOM 747 C C . ARG A 1 93 ? 5.396 -8.044 -12.765 1.00 94.69 93 ARG A C 1
ATOM 749 O O . ARG A 1 93 ? 4.259 -7.659 -13.017 1.00 94.69 93 ARG A O 1
ATOM 756 N N . ASP A 1 94 ? 5.763 -8.543 -11.590 1.00 92.19 94 ASP A N 1
ATOM 757 C CA . ASP A 1 94 ? 4.796 -8.882 -10.552 1.00 92.19 94 ASP A CA 1
ATOM 758 C C . ASP A 1 94 ? 4.075 -7.625 -10.054 1.00 92.19 94 ASP A C 1
ATOM 760 O O . ASP A 1 94 ? 2.853 -7.628 -9.943 1.00 92.19 94 ASP A O 1
ATOM 764 N N . GLN A 1 95 ? 4.792 -6.513 -9.867 1.00 94.25 95 GLN A N 1
ATOM 765 C CA . GLN A 1 95 ? 4.154 -5.270 -9.444 1.00 94.25 95 GLN A CA 1
ATOM 766 C C . GLN A 1 95 ? 3.336 -4.588 -10.536 1.00 94.25 95 GLN A C 1
ATOM 768 O O . GLN A 1 95 ? 2.298 -4.013 -10.215 1.00 94.25 95 GLN A O 1
ATOM 773 N N . LEU A 1 96 ? 3.734 -4.665 -11.810 1.00 96.19 96 LEU A N 1
ATOM 774 C CA . LEU A 1 96 ? 2.874 -4.195 -12.901 1.00 96.19 96 LEU A CA 1
ATOM 775 C C . LEU A 1 96 ? 1.577 -5.009 -12.979 1.00 96.19 96 LEU A C 1
ATOM 777 O O . LEU A 1 96 ? 0.504 -4.438 -13.178 1.00 96.19 96 LEU A O 1
ATOM 781 N N . GLN A 1 97 ? 1.653 -6.325 -12.768 1.00 95.19 97 GLN A N 1
ATOM 782 C CA . GLN A 1 97 ? 0.478 -7.193 -12.726 1.00 95.19 97 GLN A CA 1
ATOM 783 C C . GLN A 1 97 ? -0.419 -6.882 -11.516 1.00 95.19 97 GLN A C 1
ATOM 785 O O . GLN A 1 97 ? -1.634 -6.762 -11.672 1.00 95.19 97 GLN A O 1
ATOM 790 N N . ASP A 1 98 ? 0.165 -6.688 -10.332 1.00 94.56 98 ASP A N 1
ATOM 791 C CA . ASP A 1 98 ? -0.567 -6.288 -9.125 1.00 94.56 98 ASP A CA 1
ATOM 792 C C . ASP A 1 98 ? -1.199 -4.885 -9.288 1.00 94.56 98 ASP A C 1
ATOM 794 O O . ASP A 1 98 ? -2.342 -4.653 -8.890 1.00 94.56 98 ASP A O 1
ATOM 798 N N . ALA A 1 99 ? -0.500 -3.949 -9.941 1.00 96.12 99 ALA A N 1
ATOM 799 C CA . 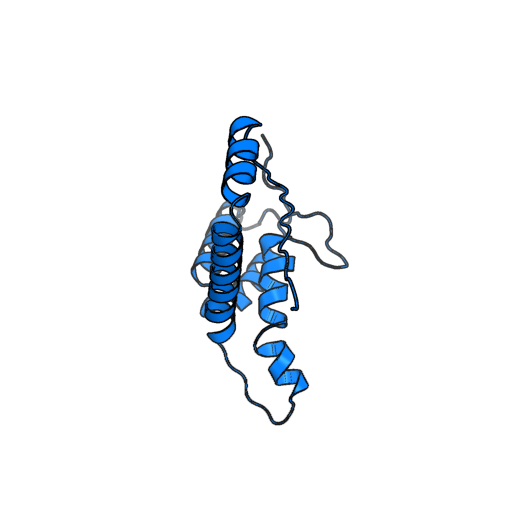ALA A 1 99 ? -0.988 -2.597 -10.215 1.00 96.12 99 ALA A CA 1
ATOM 800 C C . ALA A 1 99 ? -2.141 -2.574 -11.229 1.00 96.12 99 ALA A C 1
ATOM 802 O O . ALA A 1 99 ? -3.048 -1.748 -11.108 1.00 96.12 99 ALA A O 1
ATOM 803 N N . MET A 1 100 ? -2.143 -3.496 -12.198 1.00 95.94 100 MET A N 1
ATOM 804 C CA . MET A 1 100 ? -3.236 -3.643 -13.161 1.00 95.94 100 MET A CA 1
ATOM 805 C C . MET A 1 100 ? -4.569 -3.916 -12.456 1.00 95.94 100 MET A C 1
ATOM 807 O O . MET A 1 100 ? -5.580 -3.318 -12.828 1.00 95.94 100 MET A O 1
ATOM 811 N N . ALA A 1 101 ? -4.578 -4.746 -11.406 1.00 92.94 101 ALA A N 1
ATOM 812 C CA . ALA A 1 101 ? -5.788 -5.028 -10.629 1.00 92.94 101 ALA A CA 1
ATOM 813 C C . ALA A 1 101 ? -6.369 -3.756 -9.983 1.00 92.94 101 ALA A C 1
ATOM 815 O O . ALA A 1 101 ? -7.585 -3.586 -9.922 1.00 92.94 101 ALA A O 1
ATOM 816 N N . AL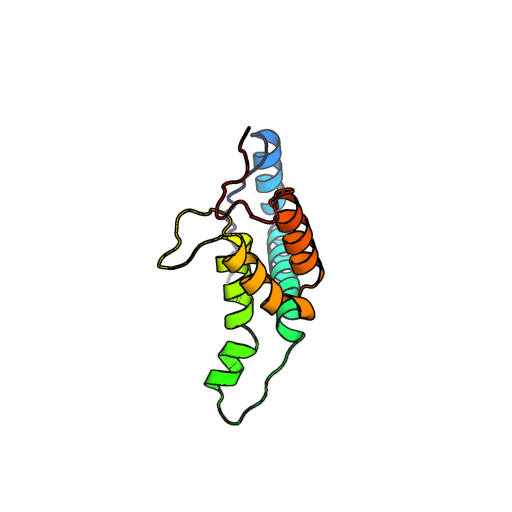A A 1 102 ? -5.505 -2.830 -9.559 1.00 93.19 102 ALA A N 1
ATOM 817 C CA . ALA A 1 102 ? -5.902 -1.567 -8.948 1.00 93.19 102 ALA A CA 1
ATOM 818 C C . ALA A 1 102 ? -6.228 -0.456 -9.965 1.00 93.19 102 ALA A C 1
ATOM 820 O O . ALA A 1 102 ? -6.653 0.615 -9.551 1.00 93.19 102 ALA A O 1
ATOM 821 N N . SER A 1 103 ? -6.064 -0.665 -11.275 1.00 94.19 103 SER A N 1
ATOM 822 C CA . SER A 1 103 ? -6.193 0.400 -12.290 1.00 94.19 103 SER A CA 1
ATOM 823 C C . SER A 1 103 ? -7.542 1.132 -12.276 1.00 94.19 103 SER A C 1
ATOM 825 O O . SER A 1 103 ? -7.573 2.355 -12.387 1.00 94.19 103 SER A O 1
ATOM 827 N N . TYR A 1 104 ? -8.646 0.411 -12.073 1.00 91.44 104 TYR A N 1
ATOM 828 C CA . TYR A 1 104 ? -9.990 0.997 -11.993 1.00 91.44 104 TYR A CA 1
ATOM 829 C C . TYR A 1 104 ? -10.301 1.625 -10.634 1.00 91.44 104 TYR A C 1
ATOM 831 O O . TYR A 1 104 ? -11.101 2.550 -10.541 1.00 91.44 104 TYR A O 1
ATOM 839 N N . VAL A 1 105 ? -9.681 1.103 -9.579 1.00 93.44 105 VAL A N 1
ATOM 840 C CA . VAL A 1 105 ? -10.023 1.414 -8.187 1.00 93.44 105 VAL A CA 1
ATOM 841 C C . VAL A 1 105 ? -9.120 2.513 -7.616 1.00 93.44 105 VAL A C 1
ATOM 843 O O . VAL A 1 105 ? -9.541 3.327 -6.799 1.00 93.44 105 VAL A O 1
ATOM 846 N N . TYR A 1 106 ? -7.870 2.553 -8.071 1.00 95.62 106 TYR A N 1
ATOM 847 C CA . TYR A 1 106 ? -6.837 3.496 -7.670 1.00 95.62 106 TYR A CA 1
ATOM 848 C C . TYR A 1 106 ? -5.914 3.841 -8.863 1.00 95.62 106 TYR A C 1
ATOM 850 O O . TYR A 1 106 ? -4.722 3.514 -8.852 1.00 95.62 106 TYR A O 1
ATOM 858 N N . PRO A 1 107 ? -6.432 4.533 -9.897 1.00 95.75 107 PRO A N 1
ATOM 859 C CA . PRO A 1 107 ? -5.703 4.799 -11.144 1.00 95.75 107 PRO A CA 1
ATOM 860 C C . PRO A 1 107 ? -4.379 5.544 -10.936 1.00 95.75 107 PRO A C 1
ATOM 862 O O . PRO A 1 107 ? -3.392 5.257 -11.610 1.00 95.75 107 PRO A O 1
ATOM 865 N N . GLU A 1 108 ? -4.315 6.454 -9.961 1.00 96.44 108 GLU A N 1
ATOM 866 C CA . GLU A 1 108 ? -3.079 7.176 -9.637 1.00 96.44 108 GLU A CA 1
ATOM 867 C C . GLU A 1 108 ? -1.966 6.255 -9.118 1.00 96.44 108 GLU A C 1
ATOM 869 O O . GLU A 1 108 ? -0.793 6.476 -9.419 1.00 96.44 108 GLU A O 1
ATOM 874 N N . LEU A 1 109 ? -2.307 5.196 -8.373 1.00 96.00 109 LEU A N 1
ATOM 875 C CA . LEU A 1 109 ? -1.328 4.198 -7.938 1.00 96.00 109 LEU A CA 1
ATOM 876 C C . LEU A 1 109 ? -0.803 3.402 -9.138 1.00 96.00 109 LEU A C 1
ATOM 878 O O . LEU A 1 109 ? 0.408 3.230 -9.269 1.00 96.00 109 LEU A O 1
ATOM 882 N N . ALA A 1 110 ? -1.693 2.982 -10.042 1.00 96.31 110 ALA A N 1
ATOM 883 C CA . ALA A 1 110 ? -1.308 2.273 -11.260 1.00 96.31 110 ALA A CA 1
ATOM 884 C C . ALA A 1 110 ? -0.406 3.133 -12.161 1.00 96.31 110 ALA A C 1
ATOM 886 O O . ALA A 1 110 ? 0.636 2.670 -12.620 1.00 96.31 110 ALA A O 1
ATOM 887 N N . LYS A 1 111 ? -0.740 4.416 -12.340 1.00 97.50 111 LYS A N 1
ATOM 888 C CA . LYS A 1 111 ? 0.085 5.376 -13.085 1.00 97.50 111 LYS A CA 1
ATOM 889 C C . LYS A 1 111 ? 1.484 5.522 -12.486 1.00 97.50 111 LYS A C 1
ATOM 891 O O . LYS A 1 111 ? 2.464 5.481 -13.225 1.00 97.50 111 LYS A O 1
ATOM 896 N N . LYS A 1 112 ? 1.590 5.670 -11.160 1.00 97.19 112 LYS A N 1
ATOM 897 C CA . LYS A 1 112 ? 2.889 5.742 -10.467 1.00 97.19 112 LYS A CA 1
ATOM 898 C C . LYS A 1 112 ? 3.721 4.483 -10.695 1.00 97.19 112 LYS A C 1
ATOM 900 O O . LYS A 1 112 ? 4.914 4.597 -10.953 1.00 97.19 112 LYS A O 1
ATOM 905 N N . GLN A 1 113 ? 3.089 3.310 -10.648 1.00 97.12 113 GLN A N 1
ATOM 906 C CA . GLN A 1 113 ? 3.761 2.040 -10.907 1.00 97.12 113 GLN A CA 1
ATOM 907 C C . GLN A 1 113 ? 4.265 1.945 -12.349 1.00 97.12 113 GLN A C 1
ATOM 909 O O . GLN A 1 113 ? 5.427 1.611 -12.546 1.00 97.12 113 GLN A O 1
ATOM 914 N N . ILE A 1 114 ? 3.454 2.323 -13.342 1.00 97.00 114 ILE A N 1
ATOM 915 C CA . ILE A 1 114 ? 3.879 2.358 -14.750 1.00 97.00 114 ILE A CA 1
ATOM 916 C C . ILE A 1 114 ? 5.088 3.279 -14.929 1.00 97.00 114 ILE A C 1
ATOM 918 O O . ILE A 1 114 ? 6.083 2.856 -15.499 1.00 97.00 114 ILE A O 1
ATOM 922 N N . ILE A 1 115 ? 5.032 4.511 -14.411 1.00 97.69 115 ILE A N 1
ATOM 923 C CA . ILE A 1 115 ? 6.134 5.477 -14.546 1.00 97.69 115 ILE A CA 1
ATOM 924 C C . ILE A 1 115 ? 7.418 4.942 -13.906 1.00 97.69 115 ILE A C 1
ATOM 926 O O . ILE A 1 115 ? 8.473 5.000 -14.534 1.00 97.69 115 ILE A O 1
ATOM 930 N N . LEU A 1 116 ? 7.322 4.405 -12.685 1.00 96.44 116 LEU A N 1
ATOM 931 C CA . LEU A 1 116 ? 8.457 3.800 -11.993 1.00 96.44 116 LEU A CA 1
ATOM 932 C C . LEU A 1 116 ? 9.047 2.659 -12.825 1.00 96.44 116 LEU A C 1
ATOM 934 O O . LEU A 1 116 ? 10.236 2.639 -13.090 1.00 96.44 116 LEU A O 1
ATOM 938 N N . HIS A 1 117 ? 8.227 1.720 -13.282 1.00 96.81 117 HIS A N 1
ATOM 939 C CA . HIS A 1 117 ? 8.723 0.564 -14.022 1.00 96.81 117 HIS A CA 1
ATOM 940 C C . HIS A 1 117 ? 9.305 0.961 -15.382 1.00 96.81 117 HIS A C 1
ATOM 942 O O . HIS A 1 117 ? 10.335 0.432 -15.780 1.00 96.81 117 HIS A O 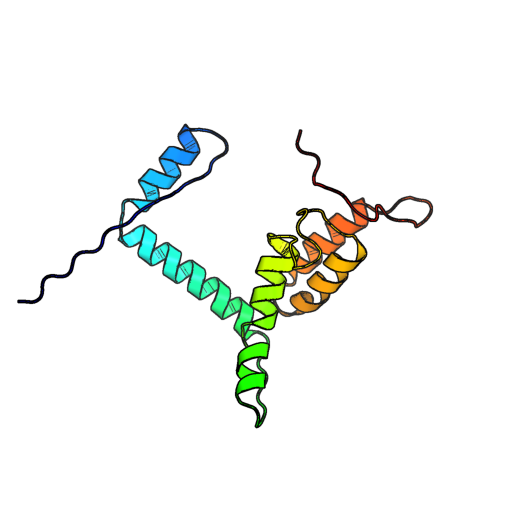1
ATOM 948 N N . SER A 1 118 ? 8.738 1.955 -16.065 1.00 96.38 118 SER A N 1
ATOM 949 C CA . SER A 1 118 ? 9.323 2.484 -17.300 1.00 96.38 118 SER A CA 1
ATOM 950 C C . SER A 1 118 ? 10.728 3.062 -17.099 1.00 96.38 118 SER A C 1
ATOM 952 O O . SER A 1 118 ? 11.540 2.966 -18.014 1.00 96.38 118 SER A O 1
ATOM 954 N N . SER A 1 119 ? 11.068 3.605 -15.919 1.00 96.06 119 SER A N 1
ATOM 955 C CA . SER A 1 119 ? 12.443 4.062 -15.638 1.00 96.06 119 SER A CA 1
ATOM 956 C C . SER A 1 119 ? 13.440 2.922 -15.406 1.00 96.06 119 SER A C 1
ATOM 958 O O . SER A 1 119 ? 14.634 3.179 -15.284 1.00 96.06 119 SER A O 1
ATOM 960 N N . HIS A 1 120 ? 12.961 1.679 -15.330 1.00 96.31 120 HIS A N 1
ATOM 961 C CA . HIS A 1 120 ? 13.757 0.462 -15.165 1.00 96.31 120 HIS A CA 1
ATOM 962 C C . HIS A 1 120 ? 13.798 -0.394 -16.448 1.00 96.31 120 HIS A C 1
ATOM 964 O O . HIS A 1 120 ? 14.128 -1.580 -16.384 1.00 96.31 120 HIS A O 1
ATOM 970 N N . GLN A 1 121 ? 13.459 0.187 -17.604 1.00 96.62 121 GLN A N 1
ATOM 971 C CA . GLN A 1 121 ? 13.669 -0.409 -18.928 1.00 96.62 121 GLN A CA 1
ATOM 972 C C . GLN A 1 121 ? 14.976 0.108 -19.541 1.00 96.62 121 GLN A C 1
ATOM 974 O O . GLN A 1 121 ? 15.277 1.300 -19.446 1.00 96.62 121 GLN A O 1
ATOM 979 N N . PHE A 1 122 ? 15.738 -0.774 -20.183 1.00 95.62 122 PHE A N 1
ATOM 980 C CA . PHE A 1 122 ? 16.961 -0.417 -20.903 1.00 95.62 122 PHE A CA 1
ATOM 981 C C . PHE A 1 122 ? 16.674 -0.170 -22.392 1.00 95.62 122 PHE A C 1
ATOM 983 O O . PHE A 1 122 ? 15.607 -0.517 -22.904 1.00 95.62 122 PHE A O 1
ATOM 990 N N . LEU A 1 123 ? 17.622 0.454 -23.099 1.00 96.50 123 LEU A N 1
ATOM 991 C CA . LEU A 1 123 ? 17.460 0.818 -24.516 1.00 96.50 123 LEU A CA 1
ATOM 992 C C . LEU A 1 123 ? 17.291 -0.413 -25.414 1.00 96.50 123 LEU A C 1
ATOM 994 O O . LEU A 1 123 ? 16.614 -0.357 -26.438 1.00 96.50 123 LEU A O 1
ATOM 998 N N . GLU A 1 124 ? 17.895 -1.522 -25.008 1.00 96.94 124 GLU A N 1
ATOM 999 C CA . GLU A 1 124 ? 17.884 -2.818 -25.669 1.00 96.94 124 GLU A CA 1
ATOM 1000 C C . GLU A 1 124 ? 16.530 -3.542 -25.528 1.00 96.94 124 GLU A C 1
ATOM 1002 O O . GLU A 1 124 ? 16.275 -4.516 -26.239 1.00 96.94 124 GLU A O 1
ATOM 1007 N N . GLY A 1 125 ? 15.639 -3.042 -24.662 1.00 94.69 125 GLY A N 1
ATOM 1008 C CA . GLY A 1 125 ? 14.282 -3.554 -24.454 1.00 94.69 125 GLY A CA 1
ATOM 1009 C C . GLY A 1 125 ? 14.148 -4.587 -23.332 1.00 94.69 125 GLY A C 1
ATOM 1010 O O . GLY A 1 125 ? 13.040 -5.064 -23.075 1.00 94.69 125 GLY A O 1
ATOM 1011 N N . ASP A 1 126 ? 15.238 -4.930 -22.647 1.00 96.69 126 ASP A N 1
ATOM 1012 C CA . ASP A 1 126 ? 15.202 -5.674 -21.394 1.00 96.69 126 ASP A CA 1
ATOM 1013 C C . ASP A 1 126 ? 14.932 -4.746 -20.199 1.00 96.69 126 ASP A C 1
ATOM 1015 O O . ASP A 1 126 ? 14.815 -3.522 -20.316 1.00 96.69 126 ASP A O 1
ATOM 1019 N N . VAL A 1 127 ? 14.734 -5.348 -19.027 1.00 97.12 127 VAL A N 1
ATOM 1020 C CA . VAL A 1 127 ? 14.290 -4.632 -17.828 1.00 97.12 127 VAL A CA 1
ATOM 1021 C C . VAL A 1 127 ? 15.091 -5.058 -16.614 1.00 97.12 127 VAL A C 1
ATOM 1023 O O . VAL A 1 127 ? 15.491 -6.220 -16.493 1.00 97.12 127 VAL A O 1
ATOM 1026 N N . GLN A 1 128 ? 15.258 -4.148 -15.656 1.00 95.75 128 GLN A N 1
ATOM 1027 C CA . GLN A 1 128 ? 15.766 -4.521 -14.344 1.00 95.75 128 GLN A CA 1
ATOM 1028 C C . GLN A 1 128 ? 14.734 -5.419 -13.660 1.00 95.75 128 GLN A C 1
ATOM 1030 O O . GLN A 1 128 ? 13.703 -4.957 -13.178 1.00 95.75 128 GLN A O 1
ATOM 1035 N N . HIS A 1 129 ? 15.008 -6.726 -13.644 1.00 93.06 129 HIS A N 1
ATOM 1036 C CA . HIS A 1 129 ? 14.036 -7.720 -13.199 1.00 93.06 129 HIS A CA 1
ATOM 1037 C C . HIS A 1 129 ? 13.575 -7.463 -11.760 1.00 93.06 129 HIS A C 1
ATOM 1039 O O . HIS A 1 129 ? 12.377 -7.517 -11.477 1.00 93.06 129 HIS A O 1
ATOM 1045 N N . TRP A 1 130 ? 14.530 -7.159 -10.878 1.00 92.44 130 TRP A N 1
ATOM 1046 C CA . TRP A 1 130 ? 14.323 -6.933 -9.454 1.00 92.44 130 TRP A CA 1
ATOM 1047 C C . TRP A 1 130 ? 15.246 -5.836 -8.927 1.00 92.44 130 TRP A C 1
ATOM 1049 O O . TRP A 1 130 ? 16.419 -5.780 -9.305 1.00 92.44 130 TRP A O 1
ATOM 1059 N N . TRP A 1 131 ? 14.735 -4.986 -8.034 1.00 93.56 131 TRP A N 1
ATOM 1060 C CA . TRP A 1 131 ? 15.538 -3.938 -7.402 1.00 93.56 131 TRP A CA 1
ATOM 1061 C C . TRP A 1 131 ? 15.000 -3.500 -6.043 1.00 93.56 131 TRP A C 1
ATOM 1063 O O . TRP A 1 131 ? 13.803 -3.552 -5.761 1.00 93.56 131 TRP A O 1
ATOM 1073 N N . HIS A 1 132 ? 15.900 -3.002 -5.203 1.00 91.62 132 HIS A N 1
ATOM 1074 C CA . HIS A 1 132 ? 15.532 -2.190 -4.050 1.00 91.62 132 HIS A CA 1
ATOM 1075 C C . HIS A 1 132 ? 15.627 -0.710 -4.438 1.00 91.62 132 HIS A C 1
ATOM 1077 O O . HIS A 1 132 ? 16.465 -0.363 -5.274 1.00 91.62 132 HIS A O 1
ATOM 1083 N N . PRO A 1 133 ? 14.789 0.175 -3.863 1.00 85.06 133 PRO A N 1
ATOM 1084 C CA . PRO A 1 133 ? 15.037 1.605 -3.970 1.00 85.06 133 PRO A CA 1
ATOM 1085 C C . PRO A 1 133 ? 16.456 1.876 -3.475 1.00 85.06 133 PRO A C 1
ATOM 1087 O O . PRO A 1 133 ? 16.861 1.313 -2.458 1.00 85.06 133 PRO A O 1
ATOM 1090 N N . ILE A 1 134 ? 17.207 2.704 -4.199 1.00 69.38 134 ILE A N 1
ATOM 1091 C CA . ILE A 1 134 ? 18.541 3.112 -3.768 1.00 69.38 134 ILE A CA 1
ATOM 1092 C C . ILE A 1 134 ? 18.352 3.911 -2.475 1.00 69.38 134 ILE A C 1
ATOM 1094 O O . ILE A 1 134 ? 17.880 5.045 -2.513 1.00 69.38 134 ILE A O 1
ATOM 1098 N N . SER A 1 135 ? 18.652 3.300 -1.329 1.00 56.56 135 SER A N 1
ATOM 1099 C CA . SER A 1 135 ? 18.855 4.027 -0.081 1.00 56.56 135 SER A CA 1
ATOM 1100 C C . SER A 1 135 ? 20.227 4.684 -0.185 1.00 56.56 135 SER A C 1
ATOM 1102 O O . SER A 1 135 ? 21.243 3.989 -0.110 1.00 56.56 135 SER A O 1
ATOM 1104 N N . GLY A 1 136 ? 20.238 5.983 -0.479 1.00 39.81 136 GLY A N 1
ATOM 1105 C CA . GLY A 1 136 ? 21.411 6.828 -0.259 1.00 39.81 136 GLY A CA 1
ATOM 1106 C C . GLY A 1 136 ? 21.620 7.062 1.227 1.00 39.81 136 GLY A C 1
ATOM 1107 O O . GLY A 1 136 ? 20.593 7.189 1.931 1.00 39.81 136 GLY A O 1
#

pLDDT: mean 92.89, std 8.04, range [39.81, 98.5]

Foldseek 3Di:
DDDDDDDDDDFADDPDPVRRVVVRVQVNDVVSVVVVVVVVVVVQQQLLQLDADDDPDPVVRVCNSHPVLVCLCVCCQVCVDDPVGNPSKDFLVSNLVSLVVSCRRPVVSNVVSVVVQVVQADPVGDGPRIGDPPDD

Radius of gyration: 19.63 Å; chains: 1; bounding box: 47×34×62 Å

Sequence (136 aa):
QNEEKVIVFTISEGEDEKSASALALKYRDVYQVDRALRETKGFWRNLLSVIHVNTPDISLNMLTNGWLMYQTICCRLWGRSAFYQSGGAYGFRDQLQDAMAASYVYPELAKKQIILHSSHQFLEGDVQHWWHPISG

Secondary structure (DSSP, 8-state):
--------------SSHHHHHHHHHHTTSHHHHHHHHHHHHHHHHHHHTSS----S-HHHHHIIIIIHHHHIIIIIIIS--BTTB-S--EEHHHHHHHHHHTTTT-HHHHHHHHHHHHTTB-TTS-B--EE-----